Protein AF-A0A5M9JAV9-F1 (afdb_monomer_lite)

Sequence (132 aa):
MTEAMAKSVCAQMTQDLVQIVPQLSDYTCPVCLAIVWRPIRMGCNHVLCVRCTVFMQRRGTNACPLCRDEVILKADQDNIDEKLSKFLRKNFPKETKEKQIEHETIDGRERFGIYYTHPSEQTPLQRYCTIM

InterPro domains:
  IPR001841 Zinc finger, RING-type [PS50089] (29-68)
  IPR001841 Zinc finger, RING-type [SM00184] (29-67)
  IPR013083 Zinc finger, RING/FYVE/PHD-type [G3DSA:3.30.40.10] (13-112)
  IPR018957 Zinc finger, C3HC4 RING-type [PF00097] (29-67)

Organism: Monilinia fructicola (NCBI:txid38448)

Foldseek 3Di:
DVVVVVVVVVVVVVVVVVVVQDDQQVQAAPQPRAGAAQWFQWPVRDTHHPVSLVVCVVVVNQADPPHGDRTSVVTDNVRGDVVVNVVCCVRPVPRRVVVVLVVVQVVCCVVVNPPDHRPVRDDPVNVVVVPD

Secondary structure (DSSP, 8-state):
-HHHHHHHHHHHHHHHHHHHSPPGGGGB-TTTSSB-SSEEE-TTS-EEEHHHHHHHHHTT--B-TTT--B-GGG--GGGB-HHHHHHHHHH-HHHHHHHHHHHHHHHHHHHH-TT---TTT--HHHHHTT--

Radius of gyration: 20.42 Å; chains: 1; bounding box: 44×50×56 Å

pLDDT: mean 88.2, std 11.13, range [39.5, 96.5]

Structure (mmCIF, N/CA/C/O backbone):
data_AF-A0A5M9JAV9-F1
#
_entry.id   AF-A0A5M9JAV9-F1
#
loop_
_atom_site.group_PDB
_atom_site.id
_atom_site.type_symbol
_atom_site.label_atom_id
_atom_site.label_alt_id
_atom_site.label_comp_id
_atom_site.label_asym_id
_atom_site.label_entity_id
_atom_site.label_seq_id
_atom_site.pdbx_PDB_ins_code
_atom_site.Cartn_x
_atom_site.Cartn_y
_atom_site.Cartn_z
_atom_site.occupancy
_atom_site.B_iso_or_equiv
_atom_site.auth_seq_id
_atom_site.auth_comp_id
_atom_site.auth_asym_id
_atom_site.auth_atom_id
_atom_site.pdbx_PDB_model_num
ATOM 1 N N . MET A 1 1 ? -21.333 -17.071 39.891 1.00 57.72 1 MET A N 1
ATOM 2 C CA . MET A 1 1 ? -21.840 -17.572 38.588 1.00 57.72 1 MET A CA 1
ATOM 3 C C . MET A 1 1 ? -22.119 -16.449 37.588 1.00 57.72 1 MET A C 1
ATOM 5 O O . MET A 1 1 ? -21.707 -16.579 36.446 1.00 57.72 1 MET A O 1
ATOM 9 N N . THR A 1 2 ? -22.751 -15.341 37.985 1.00 74.25 2 THR A N 1
ATOM 10 C CA . THR A 1 2 ? -23.092 -14.210 37.094 1.00 74.25 2 THR A CA 1
ATOM 11 C C . THR A 1 2 ? -21.878 -13.467 36.521 1.00 74.25 2 THR A C 1
ATOM 13 O O . THR A 1 2 ? -21.891 -13.076 35.361 1.00 74.25 2 THR A O 1
ATOM 16 N N . GLU A 1 3 ? -20.799 -13.329 37.292 1.00 78.62 3 GLU A N 1
ATOM 17 C CA . GLU A 1 3 ? -19.596 -12.594 36.870 1.00 78.62 3 GLU A CA 1
ATOM 18 C C . GLU A 1 3 ? -18.821 -13.290 35.734 1.00 78.62 3 GLU A C 1
ATOM 20 O O . GLU A 1 3 ? -18.325 -12.638 34.817 1.00 78.62 3 GLU A O 1
ATOM 25 N N . ALA A 1 4 ? -18.757 -14.626 35.754 1.00 84.44 4 ALA A N 1
ATOM 26 C CA . ALA A 1 4 ? -18.139 -15.414 34.686 1.00 84.44 4 ALA A CA 1
ATOM 27 C C . ALA A 1 4 ? -18.953 -15.329 33.384 1.00 84.44 4 ALA A C 1
ATOM 29 O O . ALA A 1 4 ? -18.383 -15.192 32.304 1.00 84.44 4 ALA A O 1
ATOM 30 N N . MET A 1 5 ? -20.285 -15.331 33.500 1.00 85.94 5 MET A N 1
ATOM 31 C CA . MET A 1 5 ? -21.185 -15.143 32.362 1.00 85.94 5 MET A CA 1
ATOM 32 C C . MET A 1 5 ? -21.042 -13.735 31.773 1.00 85.94 5 MET A C 1
ATOM 34 O O . MET A 1 5 ? -20.866 -13.603 30.567 1.00 85.94 5 MET A O 1
ATOM 38 N N . ALA A 1 6 ? -21.002 -12.689 32.606 1.00 87.00 6 ALA A N 1
ATOM 39 C CA . ALA A 1 6 ? -20.787 -11.314 32.150 1.00 87.00 6 ALA A CA 1
ATOM 40 C C . ALA A 1 6 ? -19.449 -11.146 31.407 1.00 87.00 6 ALA A C 1
ATOM 42 O O . ALA A 1 6 ? -19.413 -10.551 30.333 1.00 87.00 6 ALA A O 1
ATOM 43 N N . LYS A 1 7 ? -18.360 -11.736 31.924 1.00 88.56 7 LYS A N 1
ATOM 44 C CA . LYS A 1 7 ? -17.051 -11.740 31.245 1.00 88.56 7 LYS A CA 1
ATOM 45 C C . LYS A 1 7 ? -17.104 -12.469 29.901 1.00 88.56 7 LYS A C 1
ATOM 47 O O . LYS A 1 7 ? -16.537 -11.969 28.935 1.00 88.56 7 LYS A O 1
ATOM 52 N N . SER A 1 8 ? -17.811 -13.599 29.821 1.00 89.25 8 SER A N 1
ATOM 53 C CA . SER A 1 8 ? -17.976 -14.332 28.558 1.00 89.25 8 SER A CA 1
ATOM 54 C C . SER A 1 8 ? -18.760 -13.529 27.518 1.00 89.25 8 SER A C 1
ATOM 56 O O . SER A 1 8 ? -18.340 -13.460 26.370 1.00 89.25 8 SER A O 1
ATOM 58 N N . VAL A 1 9 ? -19.829 -12.837 27.931 1.00 90.31 9 VAL A N 1
ATOM 59 C CA . VAL A 1 9 ? -20.641 -11.996 27.042 1.00 90.31 9 VAL A CA 1
ATOM 60 C C . VAL A 1 9 ? -19.825 -10.807 26.541 1.00 90.31 9 VAL A C 1
ATOM 62 O O . VAL A 1 9 ? -19.788 -10.566 25.340 1.00 90.31 9 VAL A O 1
ATOM 65 N N . CYS A 1 10 ? -19.101 -10.106 27.418 1.00 88.62 10 CYS A N 1
ATOM 66 C CA . CYS A 1 10 ? -18.235 -9.001 27.001 1.00 88.62 10 CYS A CA 1
ATOM 67 C C . CYS A 1 10 ? -17.114 -9.464 26.057 1.00 88.62 10 CYS A C 1
ATOM 69 O O . CYS A 1 10 ? -16.803 -8.764 25.092 1.00 88.62 10 CYS A O 1
ATOM 71 N N . ALA A 1 11 ? -16.518 -10.636 26.304 1.00 88.38 11 ALA A N 1
ATOM 72 C CA . ALA A 1 11 ? -15.495 -11.202 25.429 1.00 88.38 11 ALA A CA 1
ATOM 73 C C . ALA A 1 11 ? -16.075 -11.554 24.051 1.00 88.38 11 ALA A C 1
ATOM 75 O O . ALA A 1 11 ? -15.496 -11.171 23.040 1.00 88.38 11 ALA A O 1
ATOM 76 N N . GLN A 1 12 ? -17.247 -12.194 24.016 1.00 88.75 12 GLN A N 1
ATOM 77 C CA . GLN A 1 12 ? -17.964 -12.529 22.785 1.00 88.75 12 GLN A CA 1
ATOM 78 C C . GLN A 1 12 ? -18.302 -11.266 21.980 1.00 88.75 12 GLN A C 1
ATOM 80 O O . GLN A 1 12 ? -17.943 -11.163 20.814 1.00 88.75 12 GLN A O 1
ATOM 85 N N . MET A 1 13 ? -18.895 -10.258 22.628 1.00 85.38 13 MET A N 1
ATOM 86 C CA . MET A 1 13 ? -19.217 -8.977 21.992 1.00 85.38 13 MET A CA 1
ATOM 87 C C . MET A 1 13 ? -17.970 -8.294 21.421 1.00 85.38 13 MET A C 1
ATOM 89 O O . MET A 1 13 ? -18.008 -7.749 20.322 1.00 85.38 13 MET A O 1
ATOM 93 N N . THR A 1 14 ? -16.850 -8.336 22.146 1.00 84.94 14 THR A N 1
ATOM 94 C CA . THR A 1 14 ? -15.579 -7.776 21.665 1.00 84.94 14 THR A CA 1
ATOM 95 C C . THR A 1 14 ? -15.047 -8.561 20.458 1.00 84.94 14 THR A C 1
ATOM 97 O O . THR A 1 14 ? -14.603 -7.951 19.489 1.00 84.94 14 THR A O 1
ATOM 100 N N . GLN A 1 15 ? -15.138 -9.896 20.478 1.00 83.88 15 GLN A N 1
ATOM 101 C CA . GLN A 1 15 ? -14.733 -10.776 19.376 1.00 83.88 15 GLN A CA 1
ATOM 102 C C . GLN A 1 15 ? -15.545 -10.498 18.101 1.00 83.88 15 GLN A C 1
ATOM 104 O O . GLN A 1 15 ? -14.977 -10.405 17.012 1.00 83.88 15 GLN A O 1
ATOM 109 N N . ASP A 1 16 ? -16.857 -10.318 18.242 1.00 83.06 16 ASP A N 1
ATOM 110 C CA . ASP A 1 16 ? -17.769 -10.082 17.121 1.00 83.06 16 ASP A CA 1
ATOM 111 C C . ASP A 1 16 ? -17.530 -8.703 16.481 1.00 83.06 16 ASP A C 1
ATOM 113 O O . ASP A 1 16 ? -17.546 -8.567 15.258 1.00 83.06 16 ASP A O 1
ATOM 117 N N . LEU A 1 17 ? -17.221 -7.677 17.285 1.00 78.19 17 LEU A N 1
ATOM 118 C CA . LEU A 1 17 ? -16.882 -6.341 16.780 1.00 78.19 17 LEU A CA 1
ATOM 119 C C . LEU A 1 17 ? -15.574 -6.326 15.975 1.00 78.19 17 LEU A C 1
ATOM 121 O O . LEU A 1 17 ? -15.484 -5.615 14.973 1.00 78.19 17 LEU A O 1
ATOM 125 N N . VAL A 1 18 ? -14.580 -7.131 16.366 1.00 78.50 18 VAL A N 1
ATOM 126 C CA . VAL A 1 18 ? -13.297 -7.254 15.648 1.00 78.50 18 VAL A CA 1
ATOM 127 C C . VAL A 1 18 ? -13.488 -7.757 14.215 1.00 78.50 18 VAL A C 1
ATOM 129 O O . VAL A 1 18 ? -12.722 -7.358 13.345 1.00 78.50 18 VAL A O 1
ATOM 132 N N . GLN A 1 19 ? -14.511 -8.578 13.953 1.00 74.88 19 GLN A N 1
ATOM 133 C CA . GLN A 1 19 ? -14.822 -9.085 12.608 1.00 74.88 19 GLN A CA 1
ATOM 134 C C . GLN A 1 19 ? -15.471 -8.031 11.696 1.00 74.88 19 GLN A C 1
ATOM 136 O O . GLN A 1 19 ? -15.432 -8.159 10.475 1.00 74.88 19 GLN A O 1
ATOM 141 N N . ILE A 1 20 ? -16.095 -7.001 12.275 1.00 82.44 20 ILE A N 1
ATOM 142 C CA . ILE A 1 20 ? -16.817 -5.958 11.529 1.00 82.44 20 ILE A CA 1
ATOM 143 C C . ILE A 1 20 ? -15.892 -4.781 11.211 1.00 82.44 20 ILE A C 1
ATOM 145 O O . ILE A 1 20 ? -16.022 -4.139 10.166 1.00 82.44 20 ILE A O 1
ATOM 149 N N . VAL A 1 21 ? -14.972 -4.470 12.124 1.00 85.69 21 VAL A N 1
ATOM 150 C CA . VAL A 1 21 ? -14.043 -3.354 11.957 1.00 85.69 21 VAL A CA 1
ATOM 151 C C . VAL A 1 21 ? -12.919 -3.772 11.007 1.00 85.69 21 VAL A C 1
ATOM 153 O O . VAL A 1 21 ? -12.223 -4.743 11.299 1.00 85.69 21 VAL A O 1
ATOM 156 N N . PRO A 1 22 ? -12.692 -3.040 9.899 1.00 87.50 22 PRO A N 1
ATOM 157 C CA . PRO A 1 22 ? -11.590 -3.341 8.996 1.00 87.50 22 PRO A CA 1
ATOM 158 C C . PRO A 1 22 ? -10.261 -3.243 9.751 1.00 87.50 22 PRO A C 1
ATOM 160 O O . PRO A 1 22 ? -9.914 -2.184 10.278 1.00 87.50 22 PRO A O 1
ATOM 163 N N . GLN A 1 23 ? -9.516 -4.345 9.799 1.00 90.06 23 GLN A N 1
ATOM 164 C CA . GLN A 1 23 ? -8.196 -4.397 10.419 1.00 90.06 23 GLN A CA 1
ATOM 165 C C . GLN A 1 23 ? -7.133 -3.994 9.398 1.00 90.06 23 GLN A C 1
ATOM 167 O O . GLN A 1 23 ? -7.232 -4.311 8.213 1.00 90.06 23 GLN A O 1
ATOM 172 N N . LEU A 1 24 ? -6.066 -3.333 9.851 1.00 89.69 24 LEU A N 1
ATOM 173 C CA . LEU A 1 24 ? -4.958 -2.958 8.969 1.00 89.69 24 LEU A CA 1
ATOM 174 C C . LEU A 1 24 ? -4.278 -4.192 8.346 1.00 89.69 24 LEU A C 1
ATOM 176 O O . LEU A 1 24 ? -3.872 -4.143 7.186 1.00 89.69 24 LEU A O 1
ATOM 180 N N . SER A 1 25 ? -4.183 -5.293 9.104 1.00 89.62 25 SER A N 1
ATOM 181 C CA . SER A 1 25 ? -3.571 -6.563 8.685 1.00 89.62 25 SER A CA 1
ATOM 182 C C . SER A 1 25 ? -4.156 -7.112 7.389 1.00 89.62 25 SER A C 1
ATOM 184 O O . SER A 1 25 ? -3.410 -7.620 6.550 1.00 89.62 25 SER A O 1
ATOM 186 N N . ASP A 1 26 ? -5.463 -6.949 7.195 1.00 91.12 26 ASP A N 1
ATOM 187 C CA . ASP A 1 26 ? -6.207 -7.520 6.068 1.00 91.12 26 ASP A CA 1
ATOM 188 C C . ASP A 1 26 ? -5.867 -6.821 4.745 1.00 91.12 26 ASP A C 1
ATOM 190 O O . ASP A 1 26 ? -6.106 -7.350 3.659 1.00 91.12 26 ASP A O 1
ATOM 194 N N . TYR A 1 27 ? -5.262 -5.634 4.832 1.00 94.50 27 TYR A N 1
ATOM 195 C CA . TYR A 1 27 ? -4.870 -4.805 3.698 1.00 94.50 27 TYR A CA 1
ATOM 196 C C . TYR A 1 27 ? -3.354 -4.646 3.583 1.00 94.50 27 TYR A C 1
ATOM 198 O O . TYR A 1 27 ? -2.874 -3.676 2.989 1.00 94.50 27 TYR A O 1
ATOM 206 N N . THR A 1 28 ? -2.587 -5.584 4.142 1.00 95.31 28 THR A N 1
ATOM 207 C CA . THR A 1 28 ? -1.128 -5.605 4.014 1.00 95.31 28 THR A CA 1
ATOM 208 C C . THR A 1 28 ? -0.680 -6.365 2.767 1.00 95.31 28 THR A C 1
ATOM 210 O O . THR A 1 28 ? -1.197 -7.420 2.411 1.00 95.31 28 THR A O 1
ATOM 213 N N . CYS A 1 29 ? 0.306 -5.812 2.064 1.00 95.62 29 CYS A N 1
ATOM 214 C CA . CYS A 1 29 ? 0.923 -6.455 0.916 1.00 95.62 29 CYS A CA 1
ATOM 215 C C . CYS A 1 29 ? 1.891 -7.549 1.401 1.00 95.62 29 CYS A C 1
ATOM 217 O O . CYS A 1 29 ? 2.826 -7.222 2.134 1.00 95.62 29 CYS A O 1
ATOM 219 N N . PRO A 1 30 ? 1.781 -8.807 0.936 1.00 93.12 30 PRO A N 1
ATOM 220 C CA . PRO A 1 30 ? 2.667 -9.901 1.349 1.00 93.12 30 PRO A CA 1
ATOM 221 C C . PRO A 1 30 ? 4.123 -9.724 0.888 1.00 93.12 30 PRO A C 1
ATOM 223 O O . PRO A 1 30 ? 5.002 -10.440 1.352 1.00 93.12 30 PRO A O 1
ATOM 226 N N . VAL A 1 31 ? 4.394 -8.789 -0.032 1.00 93.38 31 VAL A N 1
ATOM 227 C CA . VAL A 1 31 ? 5.745 -8.538 -0.563 1.00 93.38 31 VAL A CA 1
ATOM 228 C C . VAL A 1 31 ? 6.487 -7.477 0.248 1.00 93.38 31 VAL A C 1
ATOM 230 O O . VAL A 1 31 ? 7.642 -7.679 0.601 1.00 93.38 31 VAL A O 1
ATOM 233 N N . CYS A 1 32 ? 5.850 -6.335 0.528 1.00 94.25 32 CYS A N 1
ATOM 234 C CA . CYS A 1 32 ? 6.487 -5.235 1.262 1.00 94.25 32 CYS A CA 1
ATOM 235 C C . CYS A 1 32 ? 6.050 -5.129 2.727 1.00 94.25 32 CYS A C 1
ATOM 237 O O . CYS A 1 32 ? 6.508 -4.220 3.410 1.00 94.25 32 CYS A O 1
ATOM 239 N N . LEU A 1 33 ? 5.147 -6.004 3.187 1.00 93.88 33 LEU A N 1
ATOM 240 C CA . LEU A 1 33 ? 4.649 -6.085 4.567 1.00 93.88 33 LEU A CA 1
ATOM 241 C C . LEU A 1 33 ? 4.080 -4.764 5.112 1.00 93.88 33 LEU A C 1
ATOM 243 O O . LEU A 1 33 ? 4.084 -4.509 6.311 1.00 93.88 33 LEU A O 1
ATOM 247 N N . ALA A 1 34 ? 3.579 -3.920 4.215 1.00 94.75 34 ALA A N 1
ATOM 248 C CA . ALA A 1 34 ? 2.981 -2.627 4.521 1.00 94.75 34 ALA A CA 1
ATOM 249 C C . ALA A 1 34 ? 1.604 -2.538 3.864 1.00 94.75 34 ALA A C 1
ATOM 251 O O . ALA A 1 34 ? 1.279 -3.368 3.010 1.00 94.75 34 ALA A O 1
ATOM 252 N N . ILE A 1 35 ? 0.814 -1.525 4.226 1.00 96.00 35 ILE A N 1
ATOM 253 C CA . ILE A 1 35 ? -0.492 -1.292 3.603 1.00 96.00 35 ILE A CA 1
ATOM 254 C C . ILE A 1 35 ? -0.367 -1.246 2.074 1.00 96.00 35 ILE A C 1
ATOM 256 O O . ILE A 1 35 ? 0.585 -0.685 1.521 1.00 96.00 35 ILE A O 1
ATOM 260 N N . VAL A 1 36 ? -1.314 -1.873 1.380 1.00 96.06 36 VAL A N 1
ATOM 261 C CA . VAL A 1 36 ? -1.293 -1.923 -0.079 1.00 96.06 36 VAL A CA 1
ATOM 262 C C . VAL A 1 36 ? -1.456 -0.514 -0.658 1.00 96.06 36 VAL A C 1
ATOM 264 O O . VAL A 1 36 ? -2.432 0.182 -0.388 1.00 96.06 36 VAL A O 1
ATOM 267 N N . TRP A 1 37 ? -0.525 -0.104 -1.521 1.00 95.00 37 TRP A N 1
ATOM 268 C CA . TRP A 1 37 ? -0.567 1.187 -2.207 1.00 95.00 37 TRP A CA 1
ATOM 269 C C . TRP A 1 37 ? -0.725 1.026 -3.712 1.00 95.00 37 TRP A C 1
ATOM 271 O O . TRP A 1 37 ? 0.061 0.318 -4.350 1.00 95.00 37 TRP A O 1
ATOM 281 N N . ARG A 1 38 ? -1.728 1.721 -4.271 1.00 94.38 38 ARG A N 1
ATOM 282 C CA . ARG A 1 38 ? -2.247 1.487 -5.631 1.00 94.38 38 ARG A CA 1
ATOM 283 C C . ARG A 1 38 ? -2.442 -0.026 -5.841 1.00 94.38 38 ARG A C 1
ATOM 285 O O . ARG A 1 38 ? -1.637 -0.649 -6.523 1.00 94.38 38 ARG A O 1
ATOM 292 N N . PRO A 1 39 ? -3.422 -0.642 -5.158 1.00 95.75 39 PRO A N 1
ATOM 293 C CA . PRO A 1 39 ? -3.717 -2.067 -5.272 1.00 95.75 39 PRO A CA 1
ATOM 294 C C . PRO A 1 39 ? -3.941 -2.501 -6.722 1.00 95.75 39 PRO A C 1
ATOM 296 O O . PRO A 1 39 ? -4.786 -1.929 -7.404 1.00 95.75 39 PRO A O 1
ATOM 299 N N . ILE A 1 40 ? -3.234 -3.539 -7.162 1.00 95.06 40 ILE A N 1
ATOM 300 C CA . ILE A 1 40 ? -3.516 -4.284 -8.391 1.00 95.06 40 ILE A CA 1
ATOM 301 C C . ILE A 1 40 ? -4.275 -5.547 -8.009 1.00 95.06 40 ILE A C 1
ATOM 303 O O . ILE A 1 40 ? -3.764 -6.354 -7.230 1.00 95.06 40 ILE A O 1
ATOM 307 N N . ARG A 1 41 ? -5.472 -5.732 -8.570 1.00 94.56 41 ARG A N 1
ATOM 308 C CA . ARG A 1 41 ? -6.247 -6.965 -8.418 1.00 94.56 41 ARG A CA 1
ATOM 309 C C . ARG A 1 41 ? -5.910 -7.913 -9.562 1.00 94.56 41 ARG A C 1
ATOM 311 O O . ARG A 1 41 ? -6.249 -7.658 -10.712 1.00 94.56 41 ARG A O 1
ATOM 318 N N . MET A 1 42 ? -5.233 -9.006 -9.235 1.00 92.62 42 MET A N 1
ATOM 319 C CA . MET A 1 42 ? -4.807 -9.999 -10.223 1.00 92.62 42 MET A CA 1
ATOM 320 C C . MET A 1 42 ? -5.949 -10.951 -10.600 1.00 92.62 42 MET A C 1
ATOM 322 O O . MET A 1 42 ? -6.959 -11.026 -9.901 1.00 92.62 42 MET A O 1
ATOM 326 N N . GLY A 1 43 ? -5.758 -11.750 -11.657 1.00 90.69 43 GLY A N 1
ATOM 327 C CA . GLY A 1 43 ? -6.741 -12.753 -12.097 1.00 90.69 43 GLY A CA 1
ATOM 328 C C . GLY A 1 43 ? -7.100 -13.807 -11.037 1.00 90.69 43 GLY A C 1
ATOM 329 O O . GLY A 1 43 ? -8.203 -14.339 -11.059 1.00 90.69 43 GLY A O 1
ATOM 330 N N . CYS A 1 44 ? -6.218 -14.052 -10.061 1.00 93.81 44 CYS A N 1
ATOM 331 C CA . CYS A 1 44 ? -6.480 -14.917 -8.903 1.00 93.81 44 CYS A CA 1
ATOM 332 C C . CYS A 1 44 ? -7.169 -14.190 -7.727 1.00 93.81 44 CYS A C 1
ATOM 334 O O . CYS A 1 44 ? -7.186 -14.700 -6.611 1.00 93.81 44 CYS A O 1
ATOM 336 N N . ASN A 1 45 ? -7.686 -12.974 -7.942 1.00 92.62 45 ASN A N 1
ATOM 337 C CA . ASN A 1 45 ? -8.344 -12.093 -6.965 1.00 92.62 45 ASN A CA 1
ATOM 338 C C . ASN A 1 45 ? -7.493 -11.588 -5.788 1.00 92.62 45 ASN A C 1
ATOM 340 O O . ASN A 1 45 ? -7.979 -10.770 -5.002 1.00 92.62 45 ASN A O 1
ATOM 344 N N . HIS A 1 46 ? -6.229 -11.996 -5.686 1.00 94.25 46 HIS A N 1
ATOM 345 C CA . HIS A 1 46 ? -5.291 -11.442 -4.717 1.00 94.25 46 HIS A CA 1
ATOM 346 C C . HIS A 1 46 ? -4.819 -10.043 -5.118 1.00 94.25 46 HIS A C 1
ATOM 348 O O . HIS A 1 46 ? -4.748 -9.701 -6.303 1.00 94.25 46 HIS A O 1
ATOM 354 N N . VAL A 1 47 ? -4.476 -9.244 -4.107 1.00 95.06 47 VAL A N 1
ATOM 355 C CA . VAL A 1 47 ? -4.133 -7.833 -4.270 1.00 95.06 47 VAL A CA 1
ATOM 356 C C . VAL A 1 47 ? -2.696 -7.572 -3.826 1.00 95.06 47 VAL A C 1
ATOM 358 O O . VAL A 1 47 ? -2.292 -7.977 -2.739 1.00 95.06 47 VAL A O 1
ATOM 361 N N . LEU A 1 48 ? -1.933 -6.868 -4.662 1.00 95.31 48 LEU A N 1
ATOM 362 C CA . LEU A 1 48 ? -0.556 -6.438 -4.392 1.00 95.31 48 LEU A CA 1
ATOM 363 C C . LEU A 1 48 ? -0.388 -4.945 -4.695 1.00 95.31 48 LEU A C 1
ATOM 365 O O . LEU A 1 48 ? -1.201 -4.35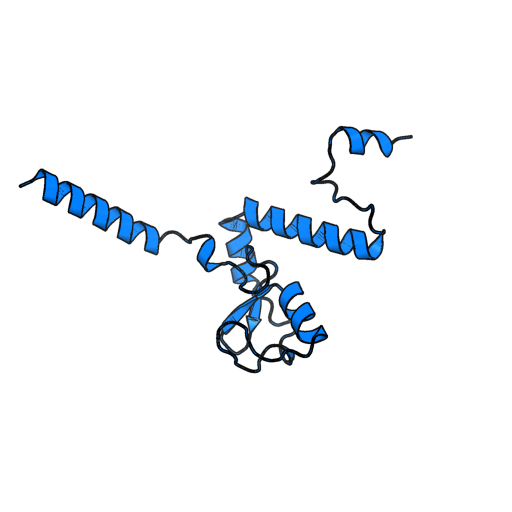1 -5.396 1.00 95.31 48 LEU A O 1
ATOM 369 N N . CYS A 1 49 ? 0.692 -4.324 -4.215 1.00 95.75 49 CYS A N 1
ATOM 370 C CA . CYS A 1 49 ? 1.050 -2.967 -4.645 1.00 95.75 49 CYS A CA 1
ATOM 371 C C . CYS A 1 49 ? 1.495 -2.960 -6.118 1.00 95.75 49 CYS A C 1
ATOM 373 O O . CYS A 1 49 ? 2.188 -3.888 -6.551 1.00 95.75 49 CYS A O 1
ATOM 375 N N . VAL A 1 50 ? 1.240 -1.864 -6.848 1.00 94.12 50 VAL A N 1
ATOM 376 C CA . VAL A 1 50 ? 1.791 -1.658 -8.208 1.00 94.12 50 VAL A CA 1
ATOM 377 C C . VAL A 1 50 ? 3.306 -1.898 -8.240 1.00 94.12 50 VAL A C 1
ATOM 379 O O . VAL A 1 50 ? 3.785 -2.718 -9.018 1.00 94.12 50 VAL A O 1
ATOM 382 N N . ARG A 1 51 ? 4.079 -1.249 -7.353 1.00 93.62 51 ARG A N 1
ATOM 383 C CA . ARG A 1 51 ? 5.551 -1.390 -7.341 1.00 93.62 51 ARG A CA 1
ATOM 384 C C . ARG A 1 51 ? 6.016 -2.812 -7.047 1.00 93.62 51 ARG A C 1
ATOM 386 O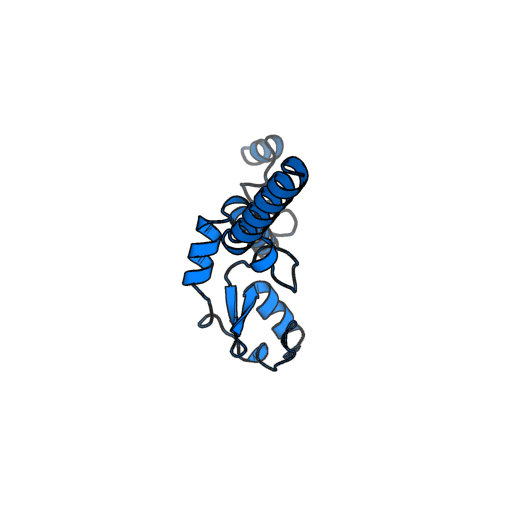 O . ARG A 1 51 ? 6.973 -3.264 -7.663 1.00 93.62 51 ARG A O 1
ATOM 393 N N . CYS A 1 52 ? 5.351 -3.515 -6.130 1.00 94.94 52 CYS A N 1
ATOM 394 C CA . CYS A 1 52 ? 5.693 -4.900 -5.804 1.00 94.94 52 CYS A CA 1
ATOM 395 C C . CYS A 1 52 ? 5.449 -5.823 -7.001 1.00 94.94 52 CYS A C 1
ATOM 397 O O . CYS A 1 52 ? 6.280 -6.678 -7.287 1.00 94.94 52 CYS A O 1
ATOM 399 N N . THR A 1 53 ? 4.359 -5.597 -7.735 1.00 94.38 53 THR A N 1
ATOM 400 C CA . THR A 1 53 ? 4.045 -6.342 -8.960 1.00 94.38 53 THR A CA 1
ATOM 401 C C . THR A 1 53 ? 5.112 -6.097 -10.028 1.00 94.38 53 THR A C 1
ATOM 403 O O . THR A 1 53 ? 5.715 -7.050 -10.512 1.00 94.38 53 THR A O 1
ATOM 406 N N . VAL A 1 54 ? 5.450 -4.831 -10.307 1.00 93.31 54 VAL A N 1
ATOM 407 C CA . VAL A 1 54 ? 6.510 -4.464 -11.268 1.00 93.31 54 VAL A CA 1
ATOM 408 C C . VAL A 1 54 ? 7.865 -5.050 -10.863 1.00 93.31 54 VAL A C 1
ATOM 410 O O . VAL A 1 54 ? 8.617 -5.548 -11.699 1.00 93.31 54 VAL A O 1
ATOM 413 N N . PHE A 1 55 ? 8.192 -5.026 -9.573 1.00 93.50 55 PHE A N 1
ATOM 414 C CA . PHE A 1 55 ? 9.416 -5.624 -9.051 1.00 93.50 55 PHE A CA 1
ATOM 415 C C . PHE A 1 55 ? 9.477 -7.140 -9.291 1.00 93.50 55 PHE A C 1
ATOM 417 O O . PHE A 1 55 ? 10.517 -7.647 -9.712 1.00 93.50 55 PHE A O 1
ATOM 424 N N . MET A 1 56 ? 8.375 -7.863 -9.072 1.00 93.50 56 MET A N 1
ATOM 425 C CA . MET A 1 56 ? 8.293 -9.301 -9.350 1.00 93.50 56 MET A CA 1
ATOM 426 C C . MET A 1 56 ? 8.376 -9.606 -10.850 1.00 93.50 56 MET A C 1
ATOM 428 O O . MET A 1 56 ? 9.105 -10.517 -11.241 1.00 93.50 56 MET A O 1
ATOM 432 N N . GLN A 1 57 ? 7.712 -8.804 -11.689 1.00 93.62 57 GLN A N 1
ATOM 433 C CA . GLN A 1 57 ? 7.790 -8.912 -13.149 1.00 93.62 57 GLN A CA 1
ATOM 434 C C . GLN A 1 57 ? 9.229 -8.740 -13.648 1.00 93.62 57 GLN A C 1
ATOM 436 O O . GLN A 1 57 ? 9.716 -9.566 -14.416 1.00 93.62 57 GLN A O 1
ATOM 441 N N . ARG A 1 58 ? 9.957 -7.732 -13.145 1.00 93.62 58 ARG A N 1
ATOM 442 C CA . ARG A 1 58 ? 11.377 -7.505 -13.480 1.00 93.62 58 ARG A CA 1
ATOM 443 C C . ARG A 1 58 ? 12.289 -8.664 -13.070 1.00 93.62 58 ARG A C 1
ATOM 445 O O . ARG A 1 58 ? 13.319 -8.873 -13.699 1.00 93.62 58 ARG A O 1
ATOM 452 N N . ARG A 1 59 ? 11.926 -9.411 -12.023 1.00 93.06 59 ARG A N 1
ATOM 453 C CA . ARG A 1 59 ? 12.644 -10.617 -11.572 1.00 93.06 59 ARG A CA 1
ATOM 454 C C . ARG A 1 59 ? 12.239 -11.890 -12.322 1.00 93.06 59 ARG A C 1
ATOM 456 O O . ARG A 1 59 ? 12.821 -12.938 -12.064 1.00 93.06 59 ARG A O 1
ATOM 463 N N . GLY A 1 60 ? 11.246 -11.827 -13.211 1.00 90.25 60 GLY A N 1
ATOM 464 C CA . GLY A 1 60 ? 10.727 -12.992 -13.931 1.00 90.25 60 GLY A CA 1
ATOM 465 C C . GLY A 1 60 ? 9.889 -13.941 -13.066 1.00 90.25 60 GLY A C 1
ATOM 466 O O . GLY A 1 60 ? 9.660 -15.083 -13.452 1.00 90.25 60 GLY A O 1
ATOM 467 N N . THR A 1 61 ? 9.426 -13.506 -11.890 1.00 91.56 61 THR A N 1
ATOM 468 C CA . THR A 1 61 ? 8.573 -14.328 -11.021 1.00 91.56 61 THR A CA 1
ATOM 469 C C . THR A 1 61 ? 7.110 -14.187 -11.439 1.00 91.56 61 THR A C 1
ATOM 471 O O . THR A 1 61 ? 6.508 -13.139 -11.222 1.00 91.56 61 THR A O 1
ATOM 474 N N . ASN A 1 62 ? 6.524 -15.244 -12.012 1.00 91.50 62 ASN A N 1
ATOM 475 C CA . ASN A 1 62 ? 5.126 -15.229 -12.467 1.00 91.50 62 ASN A CA 1
ATOM 476 C C . ASN A 1 62 ? 4.110 -15.690 -11.400 1.00 91.50 62 ASN A C 1
ATOM 478 O O . ASN A 1 62 ? 2.919 -15.392 -11.495 1.00 91.50 62 ASN A O 1
ATOM 482 N N . ALA A 1 63 ? 4.575 -16.413 -10.381 1.00 93.88 63 ALA A N 1
ATOM 483 C CA . ALA A 1 63 ? 3.720 -16.995 -9.355 1.00 93.88 63 ALA A CA 1
ATOM 484 C C . ALA A 1 63 ? 3.260 -15.949 -8.325 1.00 93.88 63 ALA A C 1
ATOM 486 O O . ALA A 1 63 ? 4.065 -15.199 -7.769 1.00 93.88 63 ALA A O 1
ATOM 487 N N . CYS A 1 64 ? 1.962 -15.939 -8.025 1.00 94.00 64 CYS A N 1
ATOM 488 C CA . CYS A 1 64 ? 1.386 -15.149 -6.944 1.00 94.00 64 CYS A CA 1
ATOM 489 C C . CYS A 1 64 ? 1.959 -15.593 -5.580 1.00 94.00 64 CYS A C 1
ATOM 491 O O . CYS A 1 64 ? 1.972 -16.791 -5.295 1.00 94.00 64 CYS A O 1
ATOM 493 N N . PRO A 1 65 ? 2.359 -14.673 -4.681 1.00 92.12 65 PRO A N 1
ATOM 494 C CA . PRO A 1 65 ? 2.930 -15.043 -3.381 1.00 92.12 65 PRO A CA 1
ATOM 495 C C . PRO A 1 65 ? 1.926 -15.714 -2.427 1.00 92.12 65 PRO A C 1
ATOM 497 O O . PRO A 1 65 ? 2.347 -16.344 -1.462 1.00 92.12 65 PRO A O 1
ATOM 500 N N . LEU A 1 66 ? 0.618 -15.589 -2.686 1.00 92.12 66 LEU A N 1
ATOM 501 C CA . LEU A 1 66 ? -0.445 -16.124 -1.826 1.00 92.12 66 LEU A CA 1
ATOM 502 C C . LEU A 1 66 ? -0.969 -17.481 -2.311 1.00 92.12 66 LEU A C 1
ATOM 504 O O . LEU A 1 66 ? -1.044 -18.423 -1.530 1.00 92.12 66 LEU A O 1
ATOM 508 N N . CYS A 1 67 ? -1.292 -17.602 -3.601 1.00 94.62 67 CYS A N 1
ATOM 509 C CA . CYS A 1 67 ? -1.890 -18.819 -4.174 1.00 94.62 67 CYS A CA 1
ATOM 510 C C . CYS A 1 67 ? -0.995 -19.569 -5.164 1.00 94.62 67 CYS A C 1
ATOM 512 O O . CYS A 1 67 ? -1.349 -20.666 -5.574 1.00 94.62 67 CYS A O 1
ATOM 514 N N . ARG A 1 68 ? 0.164 -19.011 -5.536 1.00 92.50 68 ARG A N 1
ATOM 515 C CA . ARG A 1 68 ? 1.102 -19.560 -6.533 1.00 92.50 68 ARG A CA 1
ATOM 516 C C . ARG A 1 68 ? 0.593 -19.615 -7.979 1.00 92.50 68 ARG A C 1
ATOM 518 O O . ARG A 1 68 ? 1.330 -20.087 -8.836 1.00 92.50 68 ARG A O 1
ATOM 525 N N . ASP A 1 69 ? -0.576 -19.047 -8.272 1.00 93.00 69 ASP A N 1
ATOM 526 C CA . ASP A 1 69 ? -1.075 -18.917 -9.646 1.00 93.00 69 ASP A CA 1
ATOM 527 C C . ASP A 1 69 ? -0.187 -18.019 -10.522 1.00 93.00 69 ASP A C 1
ATOM 529 O O . ASP A 1 69 ? 0.347 -17.002 -10.071 1.00 93.00 69 ASP A O 1
ATOM 533 N N . GLU A 1 70 ? -0.094 -18.360 -11.806 1.00 93.38 70 GLU A N 1
ATOM 534 C CA . GLU A 1 70 ? 0.702 -17.666 -12.824 1.00 93.38 70 GLU A CA 1
ATOM 535 C C . GLU A 1 70 ? -0.017 -16.441 -13.414 1.00 93.38 70 GLU A C 1
ATOM 537 O O . GLU A 1 70 ? -0.485 -16.431 -14.560 1.00 93.38 70 GLU A O 1
ATOM 542 N N . VAL A 1 71 ? -0.135 -15.393 -12.603 1.00 93.06 71 VAL A N 1
ATOM 543 C CA . VAL A 1 71 ? -0.904 -14.182 -12.941 1.00 93.06 71 VAL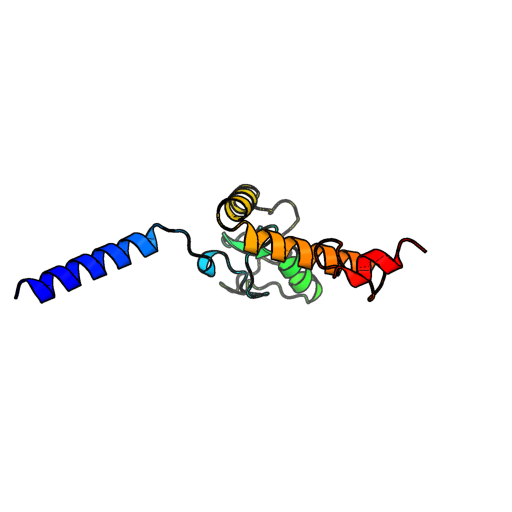 A CA 1
ATOM 544 C C . VAL A 1 71 ? -0.077 -12.899 -12.948 1.00 93.06 71 VAL A C 1
ATOM 546 O O . VAL A 1 71 ? -0.543 -11.891 -13.474 1.00 93.06 71 VAL A O 1
ATOM 549 N N . ILE A 1 72 ? 1.138 -12.909 -12.391 1.00 90.94 72 ILE A N 1
ATOM 550 C CA . ILE A 1 72 ? 1.923 -11.684 -12.162 1.00 90.94 72 ILE A CA 1
ATOM 551 C C . ILE A 1 72 ? 2.374 -11.054 -13.482 1.00 90.94 72 ILE A C 1
ATOM 553 O O . ILE A 1 72 ? 2.282 -9.840 -13.639 1.00 90.94 72 ILE A O 1
ATOM 557 N N . LEU A 1 73 ? 2.819 -11.854 -14.455 1.00 90.12 73 LEU A N 1
ATOM 558 C CA . LEU A 1 73 ? 3.281 -11.340 -15.752 1.00 90.12 73 LEU A CA 1
ATOM 559 C C . LEU A 1 73 ? 2.144 -10.799 -16.630 1.00 90.12 73 LEU A C 1
ATOM 561 O O . LEU A 1 73 ? 2.409 -10.071 -17.578 1.00 90.12 73 LEU A O 1
ATOM 565 N N . LYS A 1 74 ? 0.890 -11.147 -16.321 1.00 89.56 74 LYS A N 1
ATOM 566 C CA . LYS A 1 74 ? -0.300 -10.687 -17.055 1.00 89.56 74 LYS A CA 1
ATOM 567 C C . LYS A 1 74 ? -0.907 -9.411 -16.472 1.00 89.56 74 LYS A C 1
ATOM 569 O O . LYS A 1 74 ? -1.815 -8.855 -17.076 1.00 89.56 74 LYS A O 1
ATOM 574 N N . ALA A 1 75 ? -0.470 -8.996 -15.285 1.00 88.44 75 ALA A N 1
ATOM 575 C CA . ALA A 1 75 ? -1.020 -7.837 -14.603 1.00 88.44 75 ALA A CA 1
ATOM 576 C C . ALA A 1 75 ? -0.457 -6.536 -15.192 1.00 88.44 75 ALA A C 1
ATOM 578 O O . ALA A 1 75 ? 0.761 -6.372 -15.272 1.00 88.44 75 ALA A O 1
ATOM 579 N N . ASP A 1 76 ? -1.338 -5.602 -15.539 1.00 88.31 76 ASP A N 1
ATOM 580 C CA . ASP A 1 76 ? -0.972 -4.280 -16.058 1.00 88.31 76 ASP A CA 1
ATOM 581 C C . ASP A 1 76 ? -1.640 -3.151 -15.246 1.00 88.31 76 ASP A C 1
ATOM 583 O O . ASP A 1 76 ? -2.350 -3.390 -14.263 1.00 88.31 76 ASP A O 1
ATOM 587 N N . GLN A 1 77 ? -1.402 -1.897 -15.632 1.00 85.06 77 GLN A N 1
ATOM 588 C CA . GLN A 1 77 ? -1.967 -0.702 -15.001 1.00 85.06 77 GLN A CA 1
ATOM 589 C C . GLN A 1 77 ? -3.501 -0.682 -15.019 1.00 85.06 77 GLN A C 1
ATOM 591 O O . GLN A 1 77 ? -4.108 -0.126 -14.104 1.00 85.06 77 GLN A O 1
ATOM 596 N N . ASP A 1 78 ? -4.133 -1.344 -15.986 1.00 88.06 78 ASP A N 1
ATOM 597 C CA . ASP A 1 78 ? -5.594 -1.442 -16.079 1.00 88.06 78 ASP A CA 1
ATOM 598 C C . ASP A 1 78 ? -6.212 -2.294 -14.957 1.00 88.06 78 ASP A C 1
ATOM 600 O O . ASP A 1 78 ? -7.405 -2.205 -14.675 1.00 88.06 78 ASP A O 1
ATOM 604 N N . ASN A 1 79 ? -5.407 -3.102 -14.261 1.00 89.75 79 ASN A N 1
ATOM 605 C CA . ASN A 1 79 ? -5.860 -3.938 -13.149 1.00 89.75 79 ASN A CA 1
ATOM 606 C C . ASN A 1 79 ? -5.851 -3.211 -11.790 1.00 89.75 79 ASN A C 1
ATOM 608 O O . ASN A 1 79 ? -5.986 -3.856 -10.743 1.00 89.75 79 ASN A O 1
ATOM 612 N N . ILE A 1 80 ? -5.672 -1.887 -11.770 1.00 94.31 80 ILE A N 1
ATOM 613 C CA . ILE A 1 80 ? -5.697 -1.100 -10.534 1.00 94.31 80 ILE A CA 1
ATOM 614 C C . ILE A 1 80 ? -7.119 -1.065 -9.953 1.00 94.31 80 ILE A C 1
ATOM 616 O O . ILE A 1 80 ? -8.071 -0.601 -10.576 1.00 94.31 80 ILE A O 1
ATOM 620 N N . ASP A 1 81 ? -7.257 -1.497 -8.700 1.00 94.69 81 ASP A N 1
ATOM 621 C CA . ASP A 1 81 ? -8.516 -1.450 -7.961 1.00 94.69 81 ASP A CA 1
ATOM 622 C C . ASP A 1 81 ? -8.719 -0.055 -7.347 1.00 94.69 81 ASP A C 1
ATOM 624 O O . ASP A 1 81 ? -8.287 0.257 -6.228 1.00 94.69 81 ASP A O 1
ATOM 628 N N . GLU A 1 82 ? -9.382 0.828 -8.092 1.00 95.06 82 GLU A N 1
ATOM 629 C CA . GLU A 1 82 ? -9.690 2.177 -7.612 1.00 95.06 82 GLU A CA 1
ATOM 630 C C . GLU A 1 82 ? -10.613 2.188 -6.390 1.00 95.06 82 GLU A C 1
ATOM 632 O O . GLU A 1 82 ? -10.501 3.075 -5.538 1.00 95.06 82 GLU A O 1
ATOM 637 N N . LYS A 1 83 ? -11.536 1.222 -6.291 1.00 95.38 83 LYS A N 1
ATOM 638 C CA . LYS A 1 83 ? -12.491 1.154 -5.177 1.00 95.38 83 LYS A CA 1
ATOM 639 C C . LYS A 1 83 ? -11.745 0.869 -3.882 1.00 95.38 83 LYS A C 1
ATOM 641 O O . LYS A 1 83 ? -11.916 1.604 -2.909 1.00 95.38 83 LYS A O 1
ATOM 646 N N . LEU A 1 84 ? -10.861 -0.128 -3.901 1.00 94.69 84 LEU A N 1
ATOM 647 C CA . LEU A 1 84 ? -10.003 -0.441 -2.765 1.00 94.69 84 LEU A CA 1
ATOM 648 C C . LEU A 1 84 ? -9.038 0.712 -2.465 1.00 94.69 84 LEU A C 1
ATOM 650 O O . LEU A 1 84 ? -8.883 1.092 -1.311 1.00 94.69 84 LEU A O 1
ATOM 654 N N . SER A 1 85 ? -8.468 1.353 -3.488 1.00 95.38 85 SER A N 1
ATOM 655 C CA . SER A 1 85 ? -7.607 2.531 -3.298 1.00 95.38 85 SER A CA 1
ATOM 656 C C . SER A 1 85 ? -8.313 3.655 -2.526 1.00 95.38 85 SER A C 1
ATOM 658 O O . SER A 1 85 ? -7.745 4.234 -1.598 1.00 95.38 85 SER A O 1
ATOM 660 N N . LYS A 1 86 ? -9.564 3.969 -2.891 1.00 96.50 86 LYS A N 1
ATOM 661 C CA . LYS A 1 86 ? -10.384 4.983 -2.205 1.00 96.50 86 LYS A CA 1
ATOM 662 C C . LYS A 1 86 ? -10.748 4.540 -0.787 1.00 96.50 86 LYS A C 1
ATOM 664 O O . LYS A 1 86 ? -10.701 5.354 0.133 1.00 96.50 86 LYS A O 1
ATOM 669 N N . PHE A 1 87 ? -11.066 3.259 -0.605 1.00 95.88 87 PHE A N 1
ATOM 670 C CA . PHE A 1 87 ? -11.360 2.681 0.704 1.00 95.88 87 PHE A CA 1
ATOM 671 C C . PHE A 1 87 ? -10.171 2.806 1.667 1.00 95.88 87 PHE A C 1
ATOM 673 O O . PHE A 1 87 ? -10.349 3.277 2.788 1.00 95.88 87 PHE A O 1
ATOM 680 N N . LEU A 1 88 ? -8.960 2.455 1.229 1.00 95.69 88 LEU A N 1
ATOM 681 C CA . LEU A 1 88 ? -7.757 2.502 2.065 1.00 95.69 88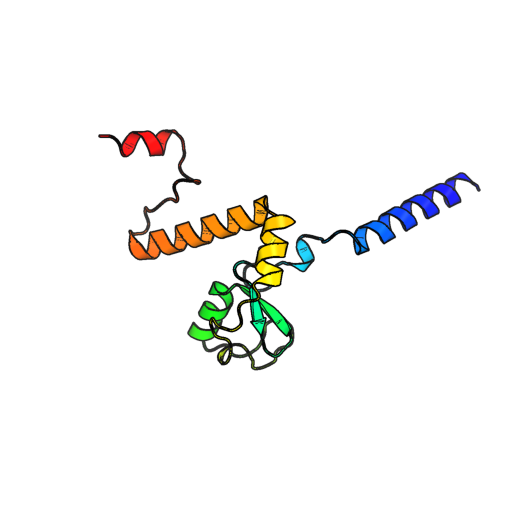 LEU A CA 1
ATOM 682 C C . LEU A 1 88 ? -7.411 3.930 2.486 1.00 95.69 88 LEU A C 1
ATOM 684 O O . LEU A 1 88 ? -7.187 4.187 3.664 1.00 95.69 88 LEU A O 1
ATOM 688 N N . ARG A 1 89 ? -7.495 4.889 1.554 1.00 95.31 89 ARG A N 1
ATOM 689 C CA . ARG A 1 89 ? -7.295 6.316 1.859 1.00 95.31 89 ARG A CA 1
ATOM 690 C C . ARG A 1 89 ? -8.281 6.852 2.896 1.00 95.31 89 ARG A C 1
ATOM 692 O O . ARG A 1 89 ? -7.923 7.749 3.651 1.00 95.31 89 ARG A O 1
ATOM 699 N N . LYS A 1 90 ? -9.515 6.341 2.906 1.00 95.69 90 LYS A N 1
ATOM 700 C CA . LYS A 1 90 ? -10.567 6.785 3.826 1.00 95.69 90 LYS A CA 1
ATOM 701 C C . LYS A 1 90 ? -10.438 6.151 5.213 1.00 95.69 90 LYS A C 1
ATOM 703 O O . LYS A 1 90 ? -10.612 6.855 6.199 1.00 95.69 90 LYS A O 1
ATOM 708 N N . ASN A 1 91 ? -10.170 4.847 5.284 1.00 94.50 91 ASN A N 1
ATOM 709 C CA . ASN A 1 91 ? -10.169 4.103 6.549 1.00 94.50 91 ASN A CA 1
ATOM 710 C C . ASN A 1 91 ? -8.800 4.096 7.248 1.00 94.50 91 ASN A C 1
ATOM 712 O O . ASN A 1 91 ? -8.753 4.093 8.471 1.00 94.50 91 ASN A O 1
ATOM 716 N N . PHE A 1 92 ? -7.703 4.155 6.487 1.00 95.75 92 PHE A N 1
ATOM 717 C CA . PHE A 1 92 ? -6.323 4.102 6.991 1.00 95.75 92 PHE A CA 1
ATOM 718 C C . PHE A 1 92 ? -5.491 5.268 6.433 1.00 95.75 92 PHE A C 1
ATOM 720 O O . PHE A 1 92 ? -4.529 5.063 5.682 1.00 95.75 92 PHE A O 1
ATOM 727 N N . PRO A 1 93 ? -5.887 6.528 6.700 1.00 95.50 93 PRO A N 1
ATOM 728 C CA . PRO A 1 93 ? -5.286 7.697 6.062 1.00 95.50 93 PRO A CA 1
ATOM 729 C C . PRO A 1 93 ? -3.817 7.896 6.446 1.00 95.50 93 PRO A C 1
ATOM 731 O O . PRO A 1 93 ? -3.038 8.374 5.622 1.00 95.50 93 PRO A O 1
ATOM 734 N N . LYS A 1 94 ? -3.431 7.537 7.675 1.00 94.69 94 LYS A N 1
ATOM 735 C CA . LYS A 1 94 ? -2.063 7.709 8.173 1.00 94.69 94 LYS A CA 1
ATOM 736 C C . LYS A 1 94 ? -1.112 6.765 7.441 1.00 94.69 94 LYS A C 1
ATOM 738 O O . LYS A 1 94 ? -0.177 7.219 6.790 1.00 94.69 94 LYS A O 1
ATOM 743 N N . GLU A 1 95 ? -1.420 5.478 7.473 1.00 94.94 95 GLU A N 1
ATOM 744 C CA . GLU A 1 95 ? -0.638 4.399 6.874 1.00 94.94 95 GLU A CA 1
ATOM 745 C C . GLU A 1 95 ? -0.559 4.573 5.355 1.00 94.94 95 GLU A C 1
ATOM 747 O O . GLU A 1 95 ? 0.502 4.451 4.743 1.00 94.94 95 GLU A O 1
ATOM 752 N N . THR A 1 96 ? -1.688 4.926 4.736 1.00 95.25 96 THR A N 1
ATOM 753 C CA . THR A 1 96 ? -1.769 5.176 3.295 1.00 95.25 96 THR A CA 1
ATOM 754 C C . THR A 1 96 ? -0.911 6.376 2.880 1.00 95.25 96 THR A C 1
ATOM 756 O O . THR A 1 96 ? -0.270 6.339 1.830 1.00 95.25 96 THR A O 1
ATOM 759 N N . LYS A 1 97 ? -0.866 7.439 3.695 1.00 95.19 97 LYS A N 1
ATOM 760 C CA . LYS A 1 97 ? -0.043 8.628 3.434 1.00 95.19 97 LYS A CA 1
ATOM 761 C C . LYS A 1 97 ? 1.444 8.357 3.651 1.00 95.19 97 LYS A C 1
ATOM 763 O O . LYS A 1 97 ? 2.251 8.799 2.843 1.00 95.19 97 LYS A O 1
ATOM 768 N N . GLU A 1 98 ? 1.809 7.618 4.692 1.00 94.69 98 GLU A N 1
ATOM 769 C CA . GLU A 1 98 ? 3.194 7.182 4.908 1.00 94.69 98 GLU A CA 1
ATOM 770 C C . GLU A 1 98 ? 3.694 6.363 3.711 1.00 94.69 98 GLU A C 1
ATOM 772 O O . GLU A 1 98 ? 4.763 6.643 3.170 1.00 94.69 98 GLU A O 1
ATOM 777 N N . LYS A 1 99 ? 2.871 5.434 3.205 1.00 94.88 99 LYS A N 1
ATOM 778 C CA . LYS A 1 99 ? 3.220 4.631 2.027 1.00 94.88 99 LYS A CA 1
ATOM 779 C C . LYS A 1 99 ? 3.319 5.453 0.739 1.00 94.88 99 LYS A C 1
ATOM 781 O O . LYS A 1 99 ? 4.170 5.175 -0.107 1.00 94.88 99 LYS A O 1
ATOM 786 N N . GLN A 1 100 ? 2.466 6.468 0.592 1.00 95.06 100 GLN A N 1
ATOM 787 C CA . GLN A 1 100 ? 2.546 7.435 -0.503 1.00 95.06 100 GLN A CA 1
ATOM 788 C C . GLN A 1 100 ? 3.890 8.162 -0.500 1.00 95.06 100 GLN A C 1
ATOM 790 O O . GLN A 1 100 ? 4.579 8.172 -1.518 1.00 95.06 100 GLN A O 1
ATOM 795 N N . ILE A 1 101 ? 4.248 8.730 0.652 1.00 94.12 101 ILE A N 1
ATOM 796 C CA . ILE A 1 101 ? 5.476 9.496 0.839 1.00 94.12 101 ILE A CA 1
ATOM 797 C C . ILE A 1 101 ? 6.690 8.612 0.555 1.00 94.12 101 ILE A C 1
ATOM 799 O O . ILE A 1 101 ? 7.549 9.015 -0.217 1.00 94.12 101 ILE A O 1
ATOM 803 N N . GLU A 1 102 ? 6.728 7.383 1.080 1.00 93.56 102 GLU A N 1
ATOM 804 C CA . GLU A 1 102 ? 7.811 6.434 0.797 1.00 93.56 102 GLU A CA 1
ATOM 805 C C . GLU A 1 102 ? 7.986 6.224 -0.716 1.00 93.56 102 GLU A C 1
ATOM 807 O O . GLU A 1 102 ? 9.098 6.277 -1.243 1.00 93.56 102 GLU A O 1
ATOM 812 N N . HIS A 1 103 ? 6.885 6.018 -1.442 1.00 93.31 103 HIS A N 1
ATOM 813 C CA . HIS A 1 103 ? 6.937 5.827 -2.887 1.00 93.31 103 HIS A CA 1
ATOM 814 C C . HIS A 1 103 ? 7.410 7.086 -3.630 1.00 93.31 103 HIS A C 1
ATOM 816 O O . HIS A 1 103 ? 8.216 6.973 -4.554 1.00 93.31 103 HIS A O 1
ATOM 822 N N . GLU A 1 104 ? 6.941 8.264 -3.228 1.00 93.62 104 GLU A N 1
ATOM 823 C CA . GLU A 1 104 ? 7.365 9.550 -3.789 1.00 93.62 104 GLU A CA 1
ATOM 824 C C . GLU A 1 104 ? 8.847 9.832 -3.493 1.00 93.62 104 GLU A C 1
ATOM 826 O O . GLU A 1 104 ? 9.568 10.300 -4.373 1.00 93.62 104 GLU A O 1
ATOM 831 N N . THR A 1 105 ? 9.338 9.469 -2.303 1.00 93.00 105 THR A N 1
ATOM 832 C CA . THR A 1 105 ? 10.757 9.542 -1.935 1.00 93.00 105 THR A CA 1
ATOM 833 C C . THR A 1 105 ? 11.605 8.638 -2.816 1.00 93.00 105 THR A C 1
ATOM 835 O O . THR A 1 105 ? 12.625 9.088 -3.336 1.00 93.00 105 THR A O 1
ATOM 838 N N . ILE A 1 106 ? 11.206 7.378 -3.022 1.00 91.50 106 ILE A N 1
ATOM 839 C CA . ILE A 1 106 ? 11.953 6.459 -3.892 1.00 91.50 106 ILE A CA 1
ATOM 840 C C . ILE A 1 106 ? 11.958 6.983 -5.338 1.00 91.50 106 ILE A C 1
ATOM 842 O O . ILE A 1 106 ? 13.020 7.031 -5.953 1.00 91.50 106 ILE A O 1
ATOM 846 N N . ASP A 1 107 ? 10.816 7.441 -5.862 1.00 91.75 107 ASP A N 1
ATOM 847 C CA . ASP A 1 107 ? 10.725 8.007 -7.219 1.00 91.75 107 ASP A CA 1
ATOM 848 C C . ASP A 1 107 ? 11.591 9.263 -7.368 1.00 91.75 107 ASP A C 1
ATOM 850 O O . ASP A 1 107 ? 12.269 9.454 -8.378 1.00 91.75 107 ASP A O 1
ATOM 854 N N . GLY A 1 108 ? 11.592 10.126 -6.354 1.00 91.81 108 GLY A N 1
ATOM 855 C CA . GLY A 1 108 ? 12.433 11.311 -6.331 1.00 91.81 108 GLY A CA 1
ATOM 856 C C . GLY A 1 108 ? 13.918 10.969 -6.237 1.00 91.81 108 GLY A C 1
ATOM 857 O O . GLY A 1 108 ? 14.719 11.612 -6.908 1.00 91.81 108 GLY A O 1
ATOM 858 N N . ARG A 1 109 ? 14.303 9.915 -5.507 1.00 92.56 109 ARG A N 1
ATOM 859 C CA . ARG A 1 109 ? 15.694 9.436 -5.486 1.00 92.56 109 ARG A CA 1
ATOM 860 C C . ARG A 1 109 ? 16.136 8.860 -6.825 1.00 92.56 109 ARG A C 1
ATOM 862 O O . ARG A 1 109 ? 17.269 9.100 -7.232 1.00 92.56 109 ARG A O 1
ATOM 869 N N . GLU A 1 110 ? 15.254 8.146 -7.522 1.00 90.44 11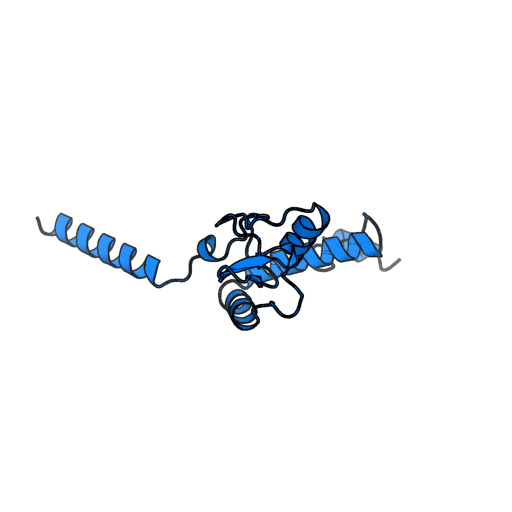0 GLU A N 1
ATOM 870 C CA . GLU A 1 110 ? 15.523 7.645 -8.876 1.00 90.44 110 GLU A CA 1
ATOM 871 C C . GLU A 1 110 ? 15.701 8.792 -9.888 1.00 90.44 110 GLU A C 1
ATOM 873 O O . GLU A 1 110 ? 16.524 8.684 -10.793 1.00 90.44 110 GLU A O 1
ATOM 878 N N . ARG A 1 111 ? 14.964 9.903 -9.734 1.00 93.25 111 ARG A N 1
ATOM 879 C CA . ARG A 1 111 ? 14.984 11.040 -10.678 1.00 93.25 111 ARG A CA 1
ATOM 880 C C . ARG A 1 111 ? 16.030 12.110 -10.370 1.00 93.25 111 ARG A C 1
ATOM 882 O O . ARG A 1 111 ? 16.639 12.644 -11.289 1.00 93.25 111 ARG A O 1
ATOM 889 N N . PHE A 1 112 ? 16.200 12.456 -9.098 1.00 91.56 112 PHE A N 1
ATOM 890 C CA . PHE A 1 112 ? 17.000 13.596 -8.632 1.00 91.56 112 PHE A CA 1
ATOM 891 C C . PHE A 1 112 ? 18.245 13.172 -7.834 1.00 91.56 112 PHE A C 1
ATOM 893 O O . PHE A 1 112 ? 19.032 14.023 -7.426 1.00 91.56 112 PHE A O 1
ATOM 900 N N . GLY A 1 113 ? 18.447 11.867 -7.625 1.00 91.44 113 GLY A N 1
ATOM 901 C CA . GLY A 1 113 ? 19.608 11.302 -6.941 1.00 91.44 113 GLY A CA 1
ATOM 902 C C . GLY A 1 113 ? 19.366 10.946 -5.471 1.00 91.44 113 GLY A C 1
ATOM 903 O O . GLY A 1 113 ? 18.368 11.319 -4.855 1.00 91.44 113 GLY A O 1
ATOM 904 N N . ILE A 1 114 ? 20.322 10.220 -4.882 1.00 89.62 114 ILE A N 1
ATOM 905 C CA . ILE A 1 114 ? 20.199 9.584 -3.553 1.00 89.62 114 ILE A CA 1
ATOM 906 C C . ILE A 1 114 ? 19.912 10.551 -2.394 1.00 89.62 114 ILE A C 1
ATOM 908 O O . ILE A 1 114 ? 19.403 10.125 -1.360 1.00 89.62 114 ILE A O 1
ATOM 912 N N . TYR A 1 115 ? 20.227 11.836 -2.565 1.00 88.31 115 TYR A N 1
ATOM 913 C CA . TYR A 1 115 ? 20.043 12.879 -1.554 1.00 88.31 115 TYR A CA 1
ATOM 914 C C . TYR A 1 115 ? 18.630 13.469 -1.531 1.00 88.31 115 TYR A C 1
ATOM 916 O O . TYR A 1 115 ? 18.328 14.284 -0.660 1.00 88.31 115 TYR A O 1
ATOM 924 N N . TYR A 1 116 ? 17.755 13.074 -2.460 1.00 89.50 116 TYR A N 1
ATOM 925 C CA . TYR A 1 116 ? 16.373 13.529 -2.455 1.00 89.50 116 TYR A CA 1
ATOM 926 C C . TYR A 1 116 ? 15.640 13.063 -1.188 1.00 89.50 116 TYR A C 1
ATOM 928 O O . TYR A 1 116 ? 15.591 11.869 -0.863 1.00 89.50 116 TYR A O 1
ATOM 936 N N . THR A 1 117 ? 15.027 14.026 -0.503 1.00 87.88 117 THR A N 1
ATOM 937 C CA . THR A 1 117 ? 14.107 13.818 0.615 1.00 87.88 117 THR A CA 1
ATOM 938 C C . THR A 1 117 ? 12.766 14.449 0.279 1.00 87.88 117 THR A C 1
ATOM 940 O O . THR A 1 117 ? 12.692 15.596 -0.178 1.00 87.88 117 THR A O 1
ATOM 943 N N . HIS A 1 118 ? 11.685 13.703 0.498 1.00 88.88 118 HIS A N 1
ATOM 944 C CA . HIS A 1 118 ? 10.355 14.219 0.218 1.00 88.88 118 HIS A CA 1
ATOM 945 C C . HIS A 1 118 ? 10.031 15.399 1.159 1.00 88.88 118 HIS A C 1
ATOM 947 O O . HIS A 1 118 ? 10.353 15.329 2.348 1.00 88.88 118 HIS A O 1
ATOM 953 N N . PRO A 1 119 ? 9.362 16.478 0.701 1.00 87.31 119 PRO A N 1
ATOM 954 C CA . PRO A 1 119 ? 9.088 17.671 1.520 1.00 87.31 119 PRO A CA 1
ATOM 955 C C . PRO A 1 119 ? 8.343 17.413 2.839 1.00 87.31 119 PRO A C 1
ATOM 957 O O . PRO A 1 119 ? 8.431 18.208 3.781 1.00 87.31 119 PRO A O 1
ATOM 960 N N . SER A 1 120 ? 7.600 16.303 2.911 1.00 85.62 120 SER A N 1
ATOM 961 C CA . SER A 1 120 ? 6.906 15.872 4.134 1.00 85.62 120 SER A CA 1
ATOM 962 C C . SER A 1 120 ? 7.812 15.148 5.140 1.00 85.62 120 SER A C 1
ATOM 964 O O . SER A 1 120 ? 7.424 15.026 6.295 1.00 85.62 120 SER A O 1
ATOM 966 N N . GLU A 1 121 ? 8.994 14.689 4.725 1.00 79.38 121 GLU A N 1
ATOM 967 C CA . GLU A 1 121 ? 9.997 14.014 5.568 1.00 79.38 121 GLU A CA 1
ATOM 968 C C . GLU A 1 121 ? 11.136 14.955 5.994 1.00 79.38 121 GLU A C 1
ATOM 970 O O . GLU A 1 121 ? 11.951 14.605 6.845 1.00 79.38 121 GLU A O 1
ATOM 975 N N . GLN A 1 122 ? 11.214 16.151 5.401 1.00 74.88 122 GLN A N 1
ATOM 976 C CA . GLN A 1 122 ? 12.254 17.127 5.711 1.00 74.88 122 GLN A CA 1
ATOM 977 C C . GLN A 1 122 ? 12.134 17.622 7.153 1.00 74.88 122 GLN A C 1
ATOM 979 O O . GLN A 1 122 ? 11.099 18.144 7.578 1.00 74.88 122 GLN A O 1
ATOM 984 N N . THR A 1 123 ? 13.237 17.521 7.887 1.00 69.50 123 THR A N 1
ATOM 985 C CA . THR A 1 123 ? 13.381 18.140 9.207 1.00 69.50 123 THR A CA 1
ATOM 986 C C . THR A 1 123 ? 13.358 19.671 9.095 1.00 69.50 123 THR A C 1
ATOM 988 O O . THR A 1 123 ? 13.712 20.217 8.043 1.00 69.50 123 THR A O 1
ATOM 991 N N . PRO A 1 124 ? 13.008 20.403 10.171 1.00 62.91 124 PRO A N 1
ATOM 992 C CA . PRO A 1 124 ? 13.044 21.865 10.166 1.00 62.91 124 PRO A CA 1
ATOM 993 C C . PRO A 1 124 ? 14.392 22.429 9.695 1.00 62.91 124 PRO A C 1
ATOM 995 O O . PRO A 1 124 ? 14.409 23.365 8.909 1.00 62.91 124 PRO A O 1
ATOM 998 N N . LEU A 1 125 ? 15.513 21.810 10.086 1.00 59.41 125 LEU A N 1
ATOM 999 C CA . LEU A 1 125 ? 16.865 22.234 9.701 1.00 59.41 125 LEU A CA 1
ATOM 1000 C C . LEU A 1 125 ? 17.154 22.064 8.199 1.00 59.41 125 LEU A C 1
ATOM 1002 O O . LEU A 1 125 ? 17.854 22.886 7.615 1.00 59.41 125 LEU A O 1
ATOM 1006 N N . GLN A 1 126 ? 16.581 21.047 7.550 1.00 59.94 126 GLN A N 1
ATOM 1007 C CA . GLN A 1 126 ? 16.755 20.811 6.110 1.00 59.94 126 GLN A CA 1
ATOM 1008 C C . GLN A 1 126 ? 15.987 21.817 5.242 1.00 59.94 126 GLN A C 1
ATOM 1010 O O . GLN A 1 126 ? 16.398 22.066 4.113 1.00 59.94 126 GLN A O 1
ATOM 1015 N N . ARG A 1 127 ? 14.927 22.446 5.771 1.00 55.25 127 ARG A N 1
ATOM 1016 C CA . ARG A 1 127 ? 14.164 23.492 5.064 1.00 55.25 127 ARG A CA 1
ATOM 1017 C C . ARG A 1 127 ? 14.904 24.829 4.964 1.00 55.25 127 ARG A C 1
ATOM 1019 O O . ARG A 1 127 ? 14.616 25.608 4.063 1.00 55.25 127 ARG A O 1
ATOM 1026 N N . TYR A 1 128 ? 15.857 25.097 5.860 1.00 51.78 128 TYR A N 1
ATOM 1027 C CA . TYR A 1 128 ? 16.627 26.348 5.861 1.00 51.78 128 TYR A CA 1
ATOM 1028 C C . TYR A 1 128 ? 17.808 26.346 4.876 1.00 51.78 128 TYR A C 1
ATOM 1030 O O . TYR A 1 128 ? 18.265 27.413 4.484 1.00 51.78 128 TYR A O 1
ATOM 1038 N N . CYS A 1 129 ? 18.286 25.177 4.433 1.00 51.22 129 CYS A N 1
ATOM 1039 C CA . CYS A 1 129 ? 19.423 25.065 3.506 1.00 51.22 129 CYS A CA 1
ATOM 1040 C C . CYS A 1 129 ? 19.053 25.235 2.018 1.00 51.22 129 CYS A C 1
ATOM 1042 O O . CYS A 1 129 ? 19.940 25.201 1.177 1.00 51.22 129 CYS A O 1
ATOM 1044 N N . THR A 1 130 ? 17.772 25.401 1.671 1.00 52.47 130 THR A N 1
ATOM 1045 C CA . THR A 1 130 ? 17.309 25.581 0.275 1.00 52.47 130 THR A CA 1
ATOM 1046 C C . THR A 1 130 ? 16.990 27.044 -0.079 1.00 52.47 130 THR A C 1
ATOM 1048 O O . THR A 1 130 ? 16.482 27.306 -1.164 1.00 52.47 130 THR A O 1
ATOM 1051 N N . ILE A 1 131 ? 17.236 27.987 0.845 1.00 49.31 131 ILE A N 1
ATOM 1052 C CA . ILE A 1 131 ? 16.930 29.431 0.707 1.00 49.31 131 ILE A CA 1
ATOM 1053 C C . ILE A 1 131 ? 18.214 30.297 0.624 1.00 49.31 131 ILE A C 1
ATOM 1055 O O . ILE A 1 131 ? 18.130 31.513 0.472 1.00 49.31 131 ILE A O 1
ATOM 1059 N N . MET A 1 132 ? 19.404 29.694 0.671 1.00 39.50 132 MET A N 1
ATOM 1060 C CA . MET A 1 132 ? 20.677 30.362 0.348 1.00 39.50 132 MET A CA 1
ATOM 1061 C C . MET A 1 132 ? 21.177 29.937 -1.026 1.00 39.50 132 MET A C 1
ATOM 1063 O O . MET A 1 132 ? 21.865 30.767 -1.657 1.00 39.50 132 MET A O 1
#

=== Feature glossary ===
Key to the feature types in this record:

— What the protein is —

Primary structure: the covalent order of the twenty standard amino acids along the backbone. Two proteins with the same sequence will (almost always) fold to the same structure; two with 30% identity often share a fold but not the details.

Database cross-references. InterPro integrates a dozen domain/family signature databases into unified entries with residue-range hits. GO terms attach function/process/location labels with evidence codes. CATH codes position the fold in a four-level structural taxonomy. Organism is the NCBI-taxonomy species name.

— Where its atoms are —

The mmCIF block holds the 3D Cartesian coordinates of each backbone atom (N, Cα, C, O) in ångströms. mmCIF is the PDB's canonical archive format — a tagged-loop text representation of the atomic model.

Six rendered views show the 3D structure from the faces of a cube — i.e. along ±x, ±y, ±z. Rendering representation is drawn randomly per protein from cartoon (secondary-structure ribbons), sticks (backbone bonds), or molecular surface; coloring is either N→C rainbow (blue at the N-terminus through red at the C-terminus) or one color per chain.

— Local backbone conformation —

DSSP 8-state secondary structure assigns each residue one of H (α-helix), G (3₁₀-helix), I (π-helix), E (extended β-strand), B (isolated β-bridge), T (hydrogen-bonded turn), S (bend), or '-' (coil). The assignment is computed from backbone hydrogen-bond geometry via the Kabsch–Sander algorithm.

P-SEA three-state annotation labels each residue as helix, strand, or coil based purely on the geometry of the Cα trace. It serves as a fallback when the full backbone (and thus DSSP) is unavailable.

The φ/ψ torsion pair specifies the backbone conformation at each residue. φ rotates about the N–Cα bond, ψ about the Cα–C bond. Steric clashes forbid most of the (φ, ψ) plane — the allowed regions (α-helix basin, β-sheet basin, left-handed helix) are the Ramachandran-allowed regions.

— Global shape and packing —

The geometric summary reports three shape descriptors. Rg (radius of gyration) measures how spread out the Cα atoms are about their centre of mass; compact globular proteins have small Rg, elongated or unfolded one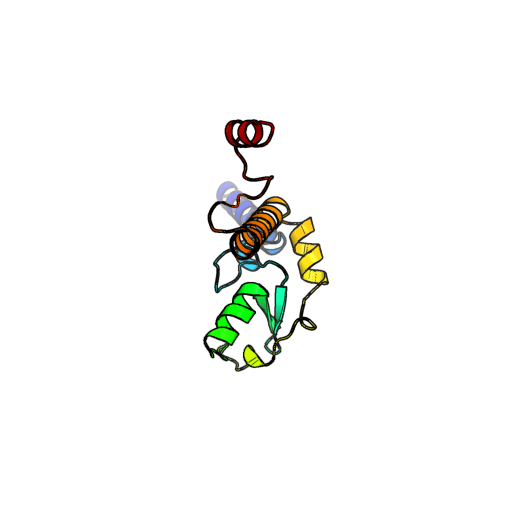s large. Cα contacts (<8 Å, |i−j|>4) count long-range residue pairs in spatial proximity — high for tightly packed folds, near zero for rods or random coil. The bounding-box extents give the protein's footprint along x, y, z in Å.

Accessible surface area quantifies burial. A residue with SASA near zero is packed into the hydrophobic core; one with SASA >100 Å² sits on the surface. Computed here via the Shrake–Rupley numerical algorithm with a 1.4 Å probe.

Plot images: a contact map (which residues are close in 3D, as an N×N binary image), a Ramachandran scatter (backbone torsion angles, revealing secondary-structure composition at a glance), and — for AlphaFold structures — a PAE heatmap (pairwise prediction confidence).

— Structural neighborhood —

The Foldseek 3Di string encodes local tertiary geometry as a 20-letter alphabet — one character per residue — derived from the relative positions of nearby Cα atoms. Unlike the amino-acid sequence, 3Di is a direct function of the 3D structure, so two proteins with the same fold have similar 3Di strings even at low sequence identity.

Nearest PDB neighbors are the top structural matches found by Foldseek when searching this structure against the entire Protein Data Bank. Each hit reports a TM-score (0 to 1; >0.5 almost always implies the same fold) and an E-value. These are *structural* homologs — they may share no detectable sequence similarity.

— Confidence and disorder —

For AlphaFold models, the B-factor field carries pLDDT — the model's own estimate of local accuracy on a 0–100 scale. Regions with pLDDT<50 should be treated as essentially unmodeled; they often correspond to intrinsically disordered segments.

B-factor (Debye–Waller factor) reflects atomic displacement in the crystal lattice. It is an experimental observable (units Å²), not a prediction; low values mean the atom is pinned down, high values mean it moves or is heterogeneous across the crystal.

Predicted aligned error is AlphaFold's pairwise confidence. Unlike pLDDT (per-residue), PAE is per-residue-pair and captures whether two parts of the structure are correctly placed relative to each other. Units are ångströms of expected positional error.